Protein AF-A0A9X5CCU2-F1 (afdb_monomer_lite)

Radius of gyration: 16.43 Å; chains: 1; bounding box: 32×34×34 Å

Foldseek 3Di:
DVVVVVLVVVLVVCCVVPVVVCVVPVRRCPDDPDDDDDDDDLPDDPVVVVVVVQPPDPPDHDDDPDDDDDPPDDDDPVVVD

Sequence (81 aa):
KIIQIIKSITAREVLKRCPQVKRKLWGGEFWTDGYYVATVGEHGNEEIIGNYVKNQGKENEYKKLYKKEPEAKQYSIFDYM

pLDDT: mean 76.92, std 13.79, range [49.47, 97.12]

Organism: NCBI:txid2044587

Secondary structure (DSSP, 8-state):
-HHHHHHHHHHHHHHHH-HHHHHHTTTT--S-S-------BTTB-HHHHHHHHHTSSTTS----------------GGGG-

Structure (mmCIF, N/CA/C/O backbone):
data_AF-A0A9X5CCU2-F1
#
_entry.id   AF-A0A9X5CCU2-F1
#
loop_
_atom_site.group_PDB
_atom_site.id
_atom_site.type_symbol
_atom_site.label_atom_id
_atom_site.label_alt_id
_atom_site.label_comp_id
_atom_site.label_asym_id
_atom_site.label_entity_id
_atom_site.label_seq_id
_atom_site.pdbx_PDB_ins_code
_atom_site.Cartn_x
_atom_site.Cartn_y
_atom_site.Cartn_z
_atom_site.occupancy
_atom_site.B_iso_or_equiv
_atom_site.auth_seq_id
_atom_site.auth_comp_id
_atom_site.auth_asym_id
_atom_site.auth_atom_id
_atom_site.pdbx_PDB_model_num
ATOM 1 N N . LYS A 1 1 ? -7.743 -0.423 -12.158 1.00 85.38 1 LYS A N 1
ATOM 2 C CA . LYS A 1 1 ? -8.790 -1.337 -11.625 1.00 85.38 1 LYS A CA 1
ATOM 3 C C . LYS A 1 1 ? -8.213 -2.457 -10.751 1.00 85.38 1 LYS A C 1
ATOM 5 O O . LYS A 1 1 ? -8.626 -2.549 -9.607 1.00 85.38 1 LYS A O 1
ATOM 10 N N . ILE A 1 2 ? -7.238 -3.248 -11.220 1.00 94.56 2 ILE A N 1
ATOM 11 C CA . ILE A 1 2 ? -6.659 -4.377 -10.451 1.00 94.56 2 ILE A CA 1
ATOM 12 C C . ILE A 1 2 ? -6.157 -3.962 -9.058 1.00 94.56 2 ILE A C 1
ATOM 14 O O . ILE A 1 2 ? -6.541 -4.564 -8.063 1.00 94.56 2 ILE A O 1
ATOM 18 N N . ILE A 1 3 ? -5.370 -2.888 -8.967 1.00 94.81 3 ILE A N 1
ATOM 19 C CA . ILE A 1 3 ? -4.776 -2.447 -7.692 1.00 94.81 3 ILE A CA 1
ATOM 20 C C . ILE A 1 3 ? -5.847 -2.059 -6.668 1.00 94.81 3 ILE A C 1
ATOM 22 O O . ILE A 1 3 ? -5.748 -2.421 -5.501 1.00 94.81 3 ILE A O 1
ATOM 26 N N . GLN A 1 4 ? -6.910 -1.389 -7.109 1.00 93.81 4 GLN A N 1
ATOM 27 C CA . GLN A 1 4 ? -8.037 -1.035 -6.247 1.00 93.81 4 GLN A CA 1
ATOM 28 C C . GLN A 1 4 ? -8.745 -2.283 -5.703 1.00 93.81 4 GLN A C 1
ATOM 30 O O . GLN A 1 4 ? -9.083 -2.333 -4.522 1.00 93.81 4 GLN A O 1
ATOM 35 N N . ILE A 1 5 ? -8.927 -3.304 -6.546 1.00 97.12 5 ILE A N 1
ATOM 36 C CA . ILE A 1 5 ? -9.527 -4.584 -6.151 1.00 97.12 5 ILE A CA 1
ATOM 37 C C . ILE A 1 5 ? -8.643 -5.277 -5.110 1.00 97.12 5 ILE A C 1
ATOM 39 O O . ILE A 1 5 ? -9.139 -5.659 -4.052 1.00 97.12 5 ILE A O 1
ATOM 43 N N . ILE A 1 6 ? -7.335 -5.377 -5.368 1.00 96.31 6 ILE A N 1
ATOM 44 C CA . ILE A 1 6 ? -6.377 -6.002 -4.447 1.00 96.31 6 ILE A CA 1
ATOM 45 C C . ILE A 1 6 ? -6.367 -5.262 -3.109 1.00 96.31 6 ILE A C 1
ATOM 47 O O . ILE A 1 6 ? -6.579 -5.888 -2.069 1.00 96.31 6 ILE A O 1
ATOM 51 N N . LYS A 1 7 ? -6.188 -3.934 -3.119 1.00 95.81 7 LYS A N 1
ATOM 52 C CA . LYS A 1 7 ? -6.172 -3.113 -1.900 1.00 95.81 7 LYS A CA 1
ATOM 53 C C . LYS A 1 7 ? -7.479 -3.265 -1.111 1.00 95.81 7 LYS A C 1
ATOM 55 O O . LYS A 1 7 ? -7.433 -3.454 0.100 1.00 95.81 7 LYS A O 1
ATOM 60 N N . SER A 1 8 ? -8.632 -3.274 -1.788 1.00 95.19 8 SER A N 1
ATOM 61 C CA . SER A 1 8 ? -9.948 -3.415 -1.148 1.00 95.19 8 SER A CA 1
ATOM 62 C C . SER A 1 8 ? -10.172 -4.793 -0.519 1.00 95.19 8 SER A C 1
ATOM 64 O O . SER A 1 8 ? -10.602 -4.881 0.632 1.00 95.19 8 SER A O 1
ATOM 66 N N . ILE A 1 9 ? -9.902 -5.876 -1.255 1.00 97.06 9 ILE A N 1
ATOM 67 C CA . ILE A 1 9 ? -10.134 -7.243 -0.766 1.00 97.06 9 ILE A CA 1
ATOM 68 C C . ILE A 1 9 ? -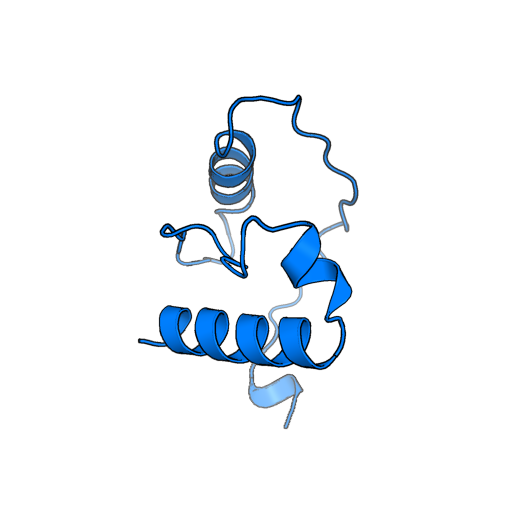9.191 -7.551 0.397 1.00 97.06 9 ILE A C 1
ATOM 70 O O . ILE A 1 9 ? -9.640 -8.038 1.433 1.00 97.06 9 ILE A O 1
ATOM 74 N N . THR A 1 10 ? -7.906 -7.224 0.253 1.00 96.25 10 THR A N 1
ATOM 75 C CA . THR A 1 10 ? -6.904 -7.491 1.296 1.00 96.25 10 THR A CA 1
ATOM 76 C C . THR A 1 10 ? -7.194 -6.710 2.573 1.00 96.25 10 THR A C 1
ATOM 78 O O . THR A 1 10 ? -7.218 -7.313 3.643 1.00 96.25 10 THR A O 1
ATOM 81 N N . ALA A 1 11 ? -7.508 -5.413 2.480 1.00 94.94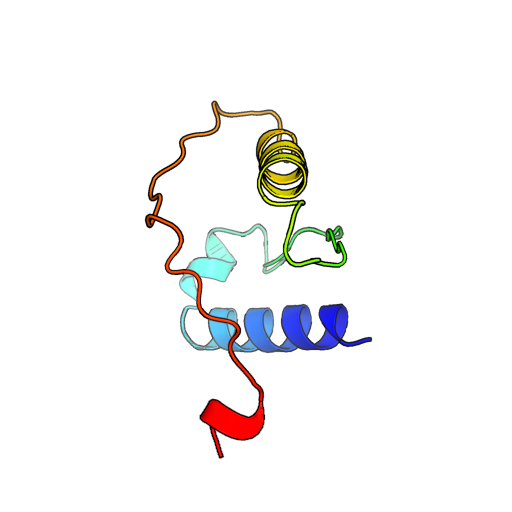 11 ALA A N 1
ATOM 82 C CA . ALA A 1 11 ? -7.873 -4.612 3.646 1.00 94.94 11 ALA A CA 1
ATOM 83 C C . ALA A 1 11 ? -9.093 -5.196 4.372 1.00 94.94 11 ALA A C 1
ATOM 85 O O . ALA A 1 11 ? -9.068 -5.384 5.587 1.00 94.94 11 ALA A O 1
ATOM 86 N N . ARG A 1 12 ? -10.147 -5.550 3.627 1.00 94.50 12 ARG A N 1
ATOM 87 C CA . ARG A 1 12 ? -11.371 -6.132 4.193 1.00 94.50 12 ARG A CA 1
ATOM 88 C C . ARG A 1 12 ? -11.097 -7.446 4.918 1.00 94.50 12 ARG A C 1
ATOM 90 O O . ARG A 1 12 ? -11.571 -7.630 6.037 1.00 94.50 12 ARG A O 1
ATOM 97 N N . GLU A 1 13 ? -10.340 -8.344 4.297 1.00 96.69 13 GLU A N 1
ATOM 98 C CA . GLU A 1 13 ? -10.100 -9.672 4.856 1.00 96.69 13 GLU A CA 1
ATOM 99 C C . GLU A 1 13 ? -9.164 -9.622 6.067 1.00 96.69 13 GLU A C 1
ATOM 101 O O . GLU A 1 13 ? -9.423 -10.282 7.074 1.00 96.69 13 GLU A O 1
ATOM 106 N N . VAL A 1 14 ? -8.125 -8.782 6.022 1.00 95.19 14 VAL A N 1
ATOM 107 C CA . VAL A 1 14 ? -7.212 -8.595 7.157 1.00 95.19 14 VAL A CA 1
ATOM 108 C C . VAL A 1 14 ? -7.932 -7.947 8.332 1.00 95.19 14 VAL A C 1
ATOM 110 O O . VAL A 1 14 ? -7.807 -8.434 9.451 1.00 95.19 14 VAL A O 1
ATOM 113 N N . LEU A 1 15 ? -8.727 -6.898 8.111 1.00 92.88 15 LEU A N 1
ATOM 114 C CA . LEU A 1 15 ? -9.463 -6.247 9.199 1.00 92.88 15 LEU A CA 1
ATOM 115 C C . LEU A 1 15 ? -10.547 -7.156 9.798 1.00 92.88 15 LEU A C 1
ATOM 117 O O . LEU A 1 15 ? -10.839 -7.037 10.987 1.00 92.88 15 LEU A O 1
ATOM 121 N N . LYS A 1 16 ? -11.113 -8.082 9.010 1.00 93.94 16 LYS A N 1
ATOM 122 C CA . LYS A 1 16 ? -12.060 -9.098 9.493 1.00 93.94 16 LYS A CA 1
ATOM 123 C C . LYS A 1 16 ? -11.376 -10.167 10.348 1.00 93.94 16 LYS A C 1
ATOM 125 O O . LYS A 1 16 ? -11.882 -10.497 11.415 1.00 93.94 16 LYS A O 1
ATOM 130 N N . ARG A 1 17 ? -10.250 -10.721 9.883 1.00 96.31 17 ARG A N 1
ATOM 131 C CA . ARG A 1 17 ? -9.523 -11.799 10.584 1.00 96.31 17 ARG A CA 1
ATOM 132 C C . ARG A 1 17 ? -8.685 -11.293 11.756 1.00 96.31 17 ARG A C 1
ATOM 134 O O . ARG A 1 17 ? -8.522 -12.010 12.736 1.00 96.31 17 ARG A O 1
ATOM 141 N N . CYS A 1 18 ? -8.185 -10.063 11.666 1.00 94.19 18 CYS A N 1
ATOM 142 C CA . CYS A 1 18 ? -7.304 -9.442 12.649 1.00 94.19 18 CYS A CA 1
ATOM 143 C C . CYS A 1 18 ? -7.843 -8.067 13.099 1.00 94.19 18 CYS A C 1
ATOM 145 O O . CYS A 1 18 ? -7.235 -7.033 12.793 1.00 94.19 18 CYS A O 1
ATOM 147 N N . PRO A 1 19 ? -8.948 -8.008 13.868 1.00 90.19 19 PRO A N 1
ATOM 148 C CA . PRO A 1 19 ? -9.557 -6.746 14.305 1.00 90.19 19 PRO A CA 1
ATOM 149 C C . PRO A 1 19 ? -8.609 -5.828 15.095 1.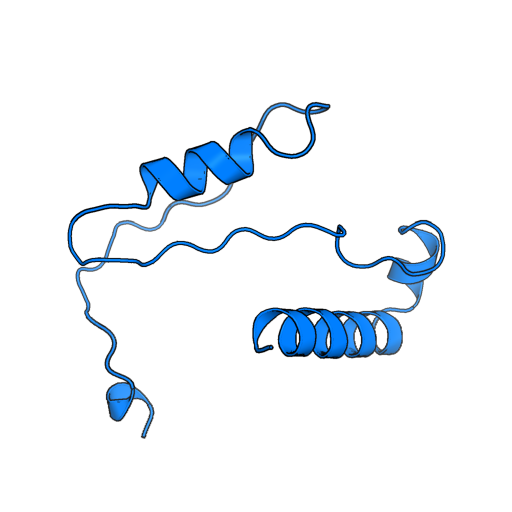00 90.19 19 PRO A C 1
ATOM 151 O O . PRO A 1 19 ? -8.759 -4.605 15.080 1.00 90.19 19 PRO A O 1
ATOM 154 N N . GLN A 1 20 ? -7.588 -6.393 15.751 1.00 91.75 20 GLN A N 1
ATOM 155 C CA . GLN A 1 20 ? -6.545 -5.650 16.461 1.00 91.75 20 GLN A CA 1
ATOM 156 C C . GLN A 1 20 ? -5.743 -4.709 15.551 1.00 91.75 20 GLN A C 1
ATOM 158 O O . GLN A 1 20 ? -5.218 -3.704 16.026 1.00 91.75 20 GLN A O 1
ATOM 163 N N . VAL A 1 21 ? -5.666 -4.998 14.248 1.00 90.62 21 VAL A N 1
ATOM 164 C CA . VAL A 1 21 ? -4.993 -4.142 13.262 1.00 90.62 21 VAL A CA 1
ATOM 165 C C . VAL A 1 21 ? -5.724 -2.809 13.116 1.00 90.62 21 VAL A C 1
ATOM 167 O O . VAL A 1 21 ? -5.078 -1.766 13.081 1.00 90.62 21 VAL A O 1
ATOM 170 N N . LYS A 1 22 ? -7.064 -2.813 13.147 1.00 86.62 22 LYS A N 1
ATOM 171 C CA . LYS A 1 22 ? -7.881 -1.591 13.050 1.00 86.62 22 LYS A CA 1
ATOM 172 C C . LYS A 1 22 ? -7.558 -0.585 14.157 1.00 86.62 22 LYS A C 1
ATOM 174 O O . LYS A 1 22 ? -7.556 0.618 13.919 1.00 86.62 22 LYS A O 1
ATOM 179 N N . ARG A 1 23 ? -7.254 -1.087 15.361 1.00 85.25 23 ARG A N 1
ATOM 180 C CA . ARG A 1 23 ? -6.855 -0.264 16.514 1.00 85.25 23 ARG A CA 1
ATOM 181 C C . ARG A 1 23 ? -5.470 0.356 16.349 1.00 85.25 23 ARG A C 1
ATOM 183 O O . ARG A 1 23 ? -5.233 1.427 16.888 1.00 85.25 23 ARG A O 1
ATOM 190 N N . LYS A 1 24 ? -4.564 -0.326 15.645 1.00 86.25 24 LYS A N 1
ATOM 191 C CA . LYS A 1 24 ? -3.203 0.159 15.381 1.00 86.25 24 LYS A CA 1
ATOM 192 C C . LYS A 1 24 ? -3.144 1.130 14.198 1.00 86.25 24 LYS A C 1
ATOM 194 O O . LYS A 1 24 ? -2.251 1.964 14.162 1.00 86.25 24 LYS A O 1
ATOM 199 N N . LEU A 1 25 ? -4.075 1.020 13.248 1.00 84.31 25 LEU A N 1
ATOM 200 C CA . LEU A 1 25 ? -4.088 1.792 12.002 1.00 84.31 25 LEU A CA 1
ATOM 201 C C . LEU A 1 25 ? -5.230 2.814 11.957 1.00 84.31 25 LEU A C 1
ATOM 203 O O . LEU A 1 25 ? -6.131 2.688 11.132 1.00 84.31 25 LEU A O 1
ATOM 207 N N . TRP A 1 26 ? -5.204 3.794 12.865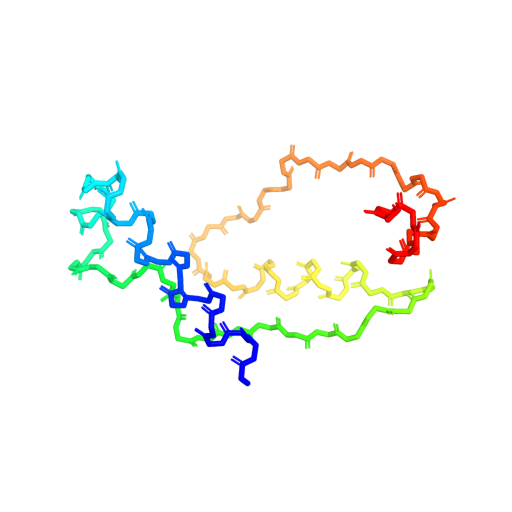 1.00 74.50 26 TRP A N 1
ATOM 208 C CA . TRP A 1 26 ? -5.975 5.053 12.803 1.00 74.50 26 TRP A CA 1
ATOM 209 C C . TRP A 1 26 ? -7.433 4.944 12.298 1.00 74.50 26 TRP A C 1
ATOM 211 O O . TRP A 1 26 ? -7.914 5.810 11.579 1.00 74.50 26 TRP A O 1
ATOM 221 N N . GLY A 1 27 ? -8.162 3.882 12.663 1.00 70.12 27 GLY A N 1
ATOM 222 C CA . GLY A 1 27 ? -9.573 3.717 12.286 1.00 70.12 27 GLY A CA 1
ATOM 223 C C . GLY A 1 27 ? -9.859 2.808 11.084 1.00 70.12 27 GLY A C 1
ATOM 224 O O . GLY A 1 27 ? -11.032 2.569 10.793 1.00 70.12 27 GLY A O 1
ATOM 225 N N . GLY A 1 28 ? -8.848 2.197 10.459 1.00 73.31 28 GLY A N 1
ATOM 226 C CA . GLY A 1 28 ? -9.030 1.154 9.438 1.00 73.31 28 GLY A CA 1
ATOM 227 C C . GLY A 1 28 ? -8.505 1.484 8.041 1.00 73.31 28 GLY A C 1
ATOM 228 O O . GLY A 1 28 ? -8.753 0.707 7.120 1.00 73.31 28 GLY A O 1
ATOM 229 N N . GLU A 1 29 ? -7.761 2.576 7.884 1.00 84.06 29 GLU A N 1
ATOM 230 C CA . GLU A 1 29 ? -6.936 2.828 6.699 1.00 84.06 29 GLU A CA 1
ATOM 231 C C . GLU A 1 29 ? -5.783 1.819 6.666 1.00 84.06 29 GLU A C 1
ATOM 233 O O . GLU A 1 29 ? -4.751 1.979 7.315 1.00 84.06 29 GLU A O 1
ATOM 238 N N . PHE A 1 30 ? -6.004 0.700 5.975 1.00 91.44 30 PHE A N 1
ATOM 239 C CA . PHE A 1 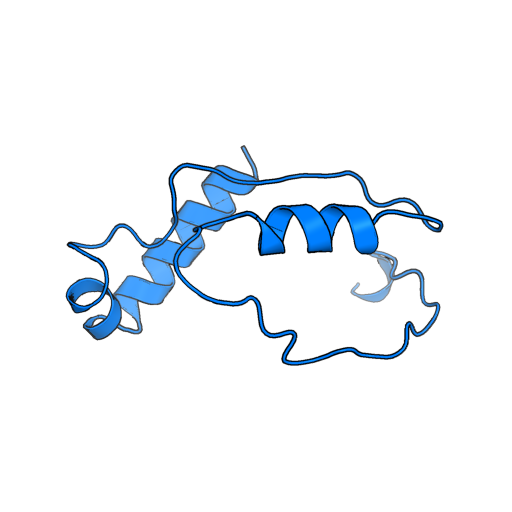30 ? -5.039 -0.399 5.946 1.00 91.44 30 PHE A CA 1
ATOM 240 C C . PHE A 1 30 ? -3.879 -0.152 4.971 1.00 91.44 30 PHE A C 1
ATOM 242 O O . PHE A 1 30 ? -2.760 -0.595 5.214 1.00 91.44 30 PHE A O 1
ATOM 249 N N . TRP A 1 31 ? -4.143 0.554 3.873 1.00 92.69 31 TRP A N 1
ATOM 250 C CA . TRP A 1 31 ? -3.149 0.917 2.867 1.00 92.69 31 TRP A CA 1
ATOM 251 C C . TRP A 1 31 ? -3.046 2.435 2.772 1.00 92.69 31 TRP A C 1
ATOM 253 O O . TRP A 1 31 ? -4.051 3.110 2.947 1.00 92.69 31 TRP A O 1
ATOM 263 N N . THR A 1 32 ? -1.875 2.951 2.402 1.00 89.44 32 THR A N 1
ATOM 264 C CA . THR A 1 32 ? -1.726 4.359 2.003 1.00 89.44 32 THR A CA 1
ATOM 265 C C . THR A 1 32 ? -2.516 4.643 0.725 1.00 89.44 32 THR A C 1
ATOM 267 O O . THR A 1 32 ? -2.782 3.721 -0.048 1.00 89.44 32 THR A O 1
ATOM 270 N N . ASP A 1 33 ? -2.856 5.903 0.445 1.00 88.00 33 ASP A N 1
ATOM 271 C CA . ASP A 1 33 ? -3.590 6.280 -0.777 1.00 88.00 33 ASP A CA 1
ATOM 272 C C . ASP A 1 33 ? -2.852 5.874 -2.061 1.00 88.00 33 ASP A C 1
ATOM 274 O O . ASP A 1 33 ? -3.440 5.357 -3.019 1.00 88.00 33 ASP A O 1
ATOM 278 N N . GLY A 1 34 ? -1.529 6.037 -2.046 1.00 89.38 34 GLY A N 1
ATOM 279 C CA . GLY A 1 34 ? -0.655 5.765 -3.176 1.00 89.38 34 GLY A CA 1
ATOM 280 C C . GLY A 1 34 ? -0.462 4.282 -3.495 1.00 89.38 34 GLY A C 1
ATOM 281 O O . GLY A 1 34 ? -0.843 3.367 -2.760 1.00 89.38 34 GLY A O 1
ATOM 282 N N . TYR A 1 35 ? 0.149 4.045 -4.649 1.00 88.06 35 TYR A N 1
ATOM 283 C CA . TYR A 1 35 ? 0.723 2.766 -5.038 1.00 88.06 35 TYR A CA 1
ATOM 284 C C . TYR A 1 35 ? 1.789 3.004 -6.107 1.00 88.06 35 TYR A C 1
ATOM 286 O O . TYR A 1 35 ? 1.773 4.026 -6.794 1.00 88.06 35 TYR A O 1
ATOM 294 N N . TYR A 1 36 ? 2.683 2.036 -6.270 1.00 84.62 36 TYR A N 1
ATOM 295 C CA . TYR A 1 36 ? 3.648 2.012 -7.360 1.00 84.62 36 TYR A CA 1
ATOM 296 C C . TYR A 1 36 ? 3.453 0.785 -8.214 1.00 84.62 36 TYR A C 1
ATOM 298 O O . TYR A 1 36 ? 3.188 -0.309 -7.717 1.00 84.62 36 TYR A O 1
ATOM 306 N N . VAL A 1 37 ? 3.578 1.000 -9.514 1.00 83.06 37 VAL A N 1
ATOM 307 C CA . VAL A 1 37 ? 3.500 -0.041 -10.517 1.00 83.06 37 VAL A CA 1
ATOM 308 C C . VAL A 1 37 ? 4.585 0.230 -11.543 1.00 83.06 37 VAL A C 1
ATOM 310 O O . VAL A 1 37 ? 4.717 1.343 -12.047 1.00 83.06 37 VAL A O 1
ATOM 313 N N . ALA A 1 38 ? 5.367 -0.798 -11.826 1.00 78.38 38 ALA A N 1
ATOM 314 C CA . ALA A 1 38 ? 6.356 -0.804 -12.884 1.00 78.38 38 ALA A CA 1
ATOM 315 C C . ALA A 1 38 ? 6.197 -2.101 -13.665 1.00 78.38 38 ALA A C 1
ATOM 317 O O . ALA A 1 38 ? 5.826 -3.136 -13.104 1.00 78.38 38 ALA A O 1
ATOM 318 N N . THR A 1 39 ? 6.467 -2.044 -14.962 1.00 79.12 39 THR A N 1
ATOM 319 C CA . THR A 1 39 ? 6.639 -3.252 -15.758 1.00 79.12 39 THR A CA 1
ATOM 320 C C . THR A 1 39 ? 7.946 -3.918 -15.343 1.00 79.12 39 THR A C 1
ATOM 322 O O . THR A 1 39 ? 8.937 -3.250 -15.047 1.00 79.12 39 THR A O 1
ATOM 325 N N . VAL A 1 40 ? 7.951 -5.244 -15.290 1.00 64.69 40 VAL A N 1
ATOM 326 C CA . VAL A 1 40 ? 9.178 -6.019 -15.107 1.00 64.69 40 VAL A CA 1
ATOM 327 C C . VAL A 1 40 ? 9.542 -6.634 -16.451 1.00 64.69 40 VAL A C 1
ATOM 329 O O . VAL A 1 40 ? 8.712 -7.282 -17.085 1.00 64.69 40 VAL A O 1
ATOM 332 N N . GLY A 1 41 ? 10.762 -6.361 -16.906 1.00 60.53 41 GLY A N 1
ATOM 333 C CA . GLY A 1 41 ? 11.409 -7.067 -18.006 1.00 60.53 41 GLY A CA 1
ATOM 334 C C . GLY A 1 41 ? 12.544 -7.921 -17.449 1.00 60.53 41 GLY A C 1
ATOM 335 O O . GLY A 1 41 ? 13.050 -7.637 -16.365 1.00 60.53 41 GLY A O 1
ATOM 336 N N . GLU A 1 42 ? 12.951 -8.948 -18.190 1.00 57.69 42 GLU A N 1
ATOM 337 C CA . GLU A 1 42 ? 13.948 -9.951 -17.776 1.00 57.69 42 GLU A CA 1
ATOM 338 C C . GLU A 1 42 ? 15.271 -9.352 -17.245 1.00 57.69 42 GLU A C 1
ATOM 340 O O . GLU A 1 42 ? 15.928 -9.958 -16.407 1.00 57.69 42 GLU A O 1
ATOM 345 N N . HIS A 1 43 ? 15.627 -8.130 -17.659 1.00 59.00 43 HIS A N 1
ATOM 346 C CA . HIS A 1 43 ? 16.951 -7.543 -17.424 1.00 59.00 43 HIS A CA 1
ATOM 347 C C . HIS A 1 43 ? 16.989 -6.264 -16.577 1.00 59.00 43 HIS A C 1
ATOM 349 O O . HIS A 1 43 ? 18.037 -5.629 -16.478 1.00 59.00 43 HIS A O 1
ATOM 355 N N . GLY A 1 44 ? 15.902 -5.846 -15.932 1.00 61.50 44 GLY A N 1
ATOM 356 C CA . GLY A 1 44 ? 16.010 -4.660 -15.086 1.00 61.50 44 GLY A CA 1
ATOM 357 C C . GLY A 1 44 ? 14.702 -4.258 -14.463 1.00 61.50 44 GLY A C 1
ATOM 358 O O . GLY A 1 44 ? 13.728 -4.074 -15.181 1.00 61.50 44 GLY A O 1
ATOM 359 N N . ASN A 1 45 ? 14.700 -4.160 -13.132 1.00 62.53 45 ASN A N 1
ATOM 360 C CA . ASN A 1 45 ? 13.959 -3.155 -12.356 1.00 62.53 45 ASN A CA 1
ATOM 361 C C . ASN A 1 45 ? 14.006 -3.417 -10.838 1.00 62.53 45 ASN A C 1
ATOM 363 O O . ASN A 1 45 ? 13.411 -2.642 -10.092 1.00 62.53 45 ASN A O 1
ATOM 367 N N . GLU A 1 46 ? 14.728 -4.437 -10.336 1.00 66.50 46 GLU A N 1
ATOM 368 C CA . GLU A 1 46 ? 14.853 -4.659 -8.878 1.00 66.50 46 GLU A CA 1
ATOM 369 C C . GLU A 1 46 ? 15.410 -3.415 -8.167 1.00 66.50 46 GLU A C 1
ATOM 371 O O . GLU A 1 46 ? 14.881 -2.997 -7.137 1.00 66.50 46 GLU A O 1
ATOM 376 N N . GLU A 1 47 ? 16.439 -2.785 -8.736 1.00 69.56 47 GLU A N 1
ATOM 377 C CA . GLU A 1 47 ? 17.049 -1.587 -8.156 1.00 69.56 47 GLU A CA 1
ATOM 378 C C . GLU A 1 47 ? 16.077 -0.398 -8.126 1.00 69.56 47 GLU A C 1
ATOM 380 O O . GLU A 1 47 ? 15.968 0.292 -7.111 1.00 69.56 47 GLU A O 1
ATOM 385 N N . ILE A 1 48 ? 15.303 -0.203 -9.199 1.00 71.94 48 ILE A N 1
ATOM 386 C CA . ILE A 1 48 ? 14.321 0.884 -9.311 1.00 71.94 48 ILE A CA 1
ATOM 387 C C . ILE A 1 48 ? 13.174 0.687 -8.311 1.00 71.94 48 ILE A C 1
ATOM 389 O O . ILE A 1 48 ? 12.830 1.615 -7.574 1.00 71.94 48 ILE A O 1
ATOM 393 N N . ILE A 1 49 ? 12.624 -0.530 -8.224 1.00 71.06 49 ILE A N 1
ATOM 394 C CA . ILE A 1 49 ? 11.574 -0.884 -7.256 1.00 71.06 49 ILE A CA 1
ATOM 395 C C . ILE A 1 49 ? 12.101 -0.714 -5.825 1.00 71.06 49 ILE A C 1
ATOM 397 O O . ILE A 1 49 ? 11.431 -0.120 -4.979 1.00 71.06 49 ILE A O 1
ATOM 401 N N . GLY A 1 50 ? 13.324 -1.179 -5.559 1.00 71.69 50 GLY A N 1
ATOM 402 C CA . GLY A 1 50 ? 13.975 -1.032 -4.261 1.00 71.69 50 GLY A CA 1
ATOM 403 C C . GLY A 1 50 ? 14.143 0.431 -3.852 1.00 71.69 50 GLY A C 1
ATOM 404 O O . GLY A 1 50 ? 13.859 0.783 -2.707 1.00 71.69 50 GLY A O 1
ATOM 405 N N . ASN A 1 51 ? 14.549 1.296 -4.782 1.00 75.50 51 ASN A N 1
ATOM 406 C CA . ASN A 1 51 ? 14.704 2.727 -4.530 1.00 75.50 51 ASN A CA 1
ATOM 407 C C . ASN A 1 51 ? 13.361 3.431 -4.293 1.00 75.50 51 ASN A C 1
ATOM 409 O O . ASN A 1 51 ? 13.286 4.298 -3.424 1.00 75.50 51 ASN A O 1
ATOM 413 N N . TYR A 1 52 ? 12.287 3.046 -4.990 1.00 71.06 52 TYR A N 1
ATOM 414 C CA . TYR A 1 52 ? 10.952 3.582 -4.709 1.00 71.06 52 TYR A CA 1
ATOM 415 C C . TYR A 1 52 ? 10.500 3.259 -3.278 1.00 71.06 52 TYR A C 1
ATOM 417 O O . TYR A 1 52 ? 10.104 4.161 -2.540 1.00 71.06 52 TYR A O 1
ATOM 425 N N . VAL A 1 53 ? 10.608 1.989 -2.866 1.00 73.94 53 VAL A N 1
ATOM 426 C CA . VAL A 1 53 ? 10.185 1.539 -1.528 1.00 73.94 53 VAL A CA 1
ATOM 427 C C . VAL A 1 53 ? 11.016 2.206 -0.433 1.00 73.94 53 VAL A C 1
ATOM 429 O O . VAL A 1 53 ? 10.452 2.678 0.549 1.00 73.94 53 VAL A O 1
ATOM 432 N N . LYS A 1 54 ? 12.339 2.308 -0.617 1.00 74.88 54 LYS A N 1
ATOM 433 C CA . LYS A 1 54 ? 13.246 3.005 0.313 1.00 74.88 54 LYS A CA 1
ATOM 434 C C . LYS A 1 54 ? 12.841 4.450 0.585 1.00 74.88 54 LYS A C 1
ATOM 436 O O . LYS A 1 54 ? 13.028 4.938 1.692 1.00 74.88 54 LYS A O 1
ATOM 441 N N . ASN A 1 55 ? 12.335 5.137 -0.433 1.00 74.69 55 ASN A N 1
ATOM 442 C CA . ASN A 1 55 ? 12.023 6.558 -0.358 1.00 74.69 55 ASN A CA 1
ATOM 443 C C . ASN A 1 55 ? 10.592 6.841 0.131 1.00 74.69 55 ASN A C 1
ATOM 445 O O . ASN A 1 55 ? 10.237 8.008 0.309 1.00 74.69 55 ASN A O 1
ATOM 449 N N . GLN A 1 56 ? 9.770 5.810 0.361 1.00 74.75 56 GLN A N 1
ATOM 450 C CA . GLN A 1 56 ? 8.445 5.973 0.956 1.00 74.75 56 GLN A CA 1
ATOM 451 C C . GLN A 1 56 ? 8.530 6.067 2.485 1.00 74.75 56 GLN A C 1
ATOM 453 O O . GLN A 1 56 ? 9.114 5.204 3.129 1.00 74.75 56 GLN A O 1
ATOM 458 N N . GLY A 1 57 ? 7.890 7.090 3.066 1.00 64.75 57 GLY A N 1
ATOM 459 C CA . GLY A 1 57 ? 7.742 7.221 4.521 1.00 64.75 57 GLY A CA 1
ATOM 460 C C . GLY A 1 57 ? 9.045 7.575 5.239 1.00 64.75 57 GLY A C 1
ATOM 461 O O . GLY A 1 57 ? 9.518 6.800 6.066 1.00 64.75 57 GLY A O 1
ATOM 462 N N . LYS A 1 58 ? 9.620 8.744 4.912 1.00 63.16 58 LYS A N 1
ATOM 463 C CA . LYS A 1 58 ? 10.846 9.305 5.513 1.00 63.16 58 LYS A CA 1
ATOM 464 C C . LYS A 1 58 ? 10.707 9.547 7.025 1.00 63.16 58 LYS A C 1
ATOM 466 O O . LYS A 1 58 ? 10.606 10.687 7.455 1.00 63.16 58 LYS A O 1
ATOM 471 N N . GLU A 1 59 ? 10.742 8.485 7.819 1.00 60.44 59 GLU A N 1
ATOM 472 C CA . GLU A 1 59 ? 10.889 8.567 9.277 1.00 60.44 59 GLU A CA 1
ATOM 473 C C . GLU A 1 59 ? 11.822 7.488 9.851 1.00 60.44 59 GLU A C 1
ATOM 475 O O . GLU A 1 59 ? 12.313 7.667 10.958 1.00 60.44 59 GLU A O 1
ATOM 480 N N . ASN A 1 60 ? 12.150 6.410 9.118 1.00 60.12 60 ASN A N 1
ATOM 481 C CA . ASN A 1 60 ? 13.069 5.368 9.599 1.00 60.12 60 ASN A CA 1
ATOM 482 C C . ASN A 1 60 ? 14.007 4.832 8.506 1.00 60.12 60 ASN A C 1
ATOM 484 O O . ASN A 1 60 ? 13.665 4.792 7.325 1.00 60.12 60 ASN A O 1
ATOM 488 N N . GLU A 1 61 ? 15.196 4.398 8.925 1.00 64.88 61 GLU A N 1
ATOM 489 C CA . GLU A 1 61 ? 16.233 3.817 8.071 1.00 64.88 61 GLU A CA 1
ATOM 490 C C . GLU A 1 61 ? 15.737 2.501 7.434 1.00 64.88 61 GLU A C 1
ATOM 492 O O . GLU A 1 61 ? 15.360 1.552 8.126 1.00 64.88 61 GLU A O 1
ATOM 497 N N . TYR A 1 62 ? 15.694 2.433 6.099 1.00 67.81 62 TYR A N 1
ATOM 498 C CA . TYR A 1 62 ? 15.234 1.239 5.385 1.00 67.81 62 TYR A CA 1
ATOM 499 C C . TYR A 1 62 ? 16.157 0.040 5.658 1.00 67.81 62 TYR A C 1
ATOM 501 O O . TYR A 1 62 ? 17.330 0.048 5.280 1.00 67.81 62 TYR A O 1
ATOM 509 N N . LYS A 1 63 ? 15.612 -1.042 6.232 1.00 68.88 63 LYS A N 1
ATOM 510 C CA . LYS A 1 63 ? 16.346 -2.288 6.504 1.00 68.88 63 LYS A CA 1
ATOM 511 C C . LYS A 1 63 ? 15.868 -3.419 5.590 1.00 68.88 63 LYS A C 1
ATOM 513 O O . LYS A 1 63 ? 14.747 -3.904 5.725 1.00 68.88 63 LYS A O 1
ATOM 518 N N . LYS A 1 64 ? 16.727 -3.883 4.671 1.00 68.31 64 LYS A N 1
ATOM 519 C CA . LYS A 1 64 ? 16.441 -5.061 3.825 1.00 68.31 64 LYS A CA 1
ATOM 520 C C . LYS A 1 64 ? 16.530 -6.325 4.692 1.00 68.31 64 LYS A C 1
ATOM 522 O O . LYS A 1 64 ? 17.615 -6.685 5.130 1.00 68.31 64 LYS A O 1
ATOM 527 N N . LEU A 1 65 ? 15.396 -6.977 4.959 1.00 75.69 65 LEU A N 1
ATOM 528 C CA . LEU A 1 65 ? 15.324 -8.147 5.853 1.00 75.69 65 LEU A CA 1
ATOM 529 C C . LEU A 1 65 ? 15.627 -9.481 5.154 1.00 75.69 65 LEU A C 1
ATOM 531 O O . LEU A 1 65 ? 16.008 -10.444 5.810 1.00 75.69 65 LEU A O 1
ATOM 535 N N . TYR A 1 66 ? 15.452 -9.548 3.833 1.00 71.94 66 TYR A N 1
ATOM 536 C CA . TYR A 1 66 ? 15.614 -10.775 3.058 1.00 71.94 66 TYR A CA 1
ATOM 537 C C . TYR A 1 66 ? 16.086 -10.461 1.633 1.00 71.94 66 TYR A C 1
ATOM 539 O O . TYR A 1 66 ? 15.621 -9.503 1.007 1.00 71.94 66 TYR A O 1
ATOM 547 N N . LYS A 1 67 ? 17.008 -11.275 1.114 1.00 63.59 67 LYS A N 1
ATOM 548 C CA . LYS A 1 67 ? 17.388 -11.315 -0.302 1.00 63.59 67 LYS A CA 1
ATOM 549 C C . LYS A 1 67 ? 17.564 -12.781 -0.684 1.00 63.59 67 LYS A C 1
ATOM 551 O O . LYS A 1 67 ? 18.462 -13.436 -0.168 1.00 63.59 67 LYS A O 1
ATOM 556 N N . LYS A 1 68 ? 16.703 -13.284 -1.564 1.00 64.06 68 LYS A N 1
ATOM 557 C CA . LYS A 1 68 ? 16.932 -14.566 -2.233 1.00 64.06 68 LYS A CA 1
ATOM 558 C C . LYS A 1 68 ? 17.889 -14.315 -3.396 1.00 64.06 68 LYS A C 1
ATOM 560 O O . LYS A 1 68 ? 17.767 -13.280 -4.053 1.00 64.06 68 LYS A O 1
ATOM 565 N N . GLU A 1 69 ? 18.836 -15.214 -3.637 1.00 69.56 69 GLU A N 1
ATOM 566 C CA . GLU A 1 69 ? 19.545 -15.209 -4.917 1.00 69.56 69 GLU A CA 1
ATOM 567 C C . GLU A 1 69 ? 18.521 -15.428 -6.037 1.00 69.56 69 GLU A C 1
ATOM 569 O O . GLU A 1 69 ? 17.587 -16.220 -5.854 1.00 69.56 69 GLU A O 1
ATOM 574 N N . PRO A 1 70 ? 18.622 -14.690 -7.155 1.00 58.56 70 PRO A N 1
ATOM 575 C CA . PRO A 1 70 ? 17.707 -14.888 -8.260 1.00 58.56 70 PRO A CA 1
ATOM 576 C C . PRO A 1 70 ? 17.930 -16.295 -8.823 1.00 58.56 70 PRO A C 1
ATOM 578 O O . PRO A 1 70 ? 18.920 -16.554 -9.500 1.00 58.56 70 PRO A O 1
ATOM 581 N N . GLU A 1 71 ? 17.001 -17.214 -8.558 1.00 59.31 71 GLU A N 1
ATOM 582 C CA . GLU A 1 71 ? 16.824 -18.353 -9.451 1.00 59.31 71 GLU A CA 1
ATOM 583 C C . GLU A 1 71 ? 16.281 -17.784 -10.759 1.00 59.31 71 GLU A C 1
ATOM 585 O O . GLU A 1 71 ? 15.171 -17.246 -10.789 1.00 59.31 71 GLU A O 1
ATOM 590 N N . ALA A 1 72 ? 17.070 -17.872 -11.828 1.00 49.47 72 ALA A N 1
ATOM 591 C CA . ALA A 1 72 ? 16.629 -17.549 -13.175 1.00 49.47 72 ALA A CA 1
ATOM 592 C C . ALA A 1 72 ? 15.546 -18.554 -13.598 1.00 49.47 72 ALA A C 1
ATOM 594 O O . ALA A 1 72 ? 15.826 -19.586 -14.203 1.00 49.47 72 ALA A O 1
ATOM 595 N N . LYS A 1 73 ? 14.300 -18.288 -13.206 1.00 61.62 73 LYS A N 1
ATOM 596 C CA . LYS A 1 73 ? 13.123 -19.037 -13.636 1.00 61.62 73 LYS A CA 1
ATOM 597 C C . LYS A 1 73 ? 12.058 -18.054 -14.079 1.00 61.62 73 LYS A C 1
ATOM 599 O O . LYS A 1 73 ? 11.514 -17.291 -13.281 1.00 61.62 73 LYS A O 1
ATOM 604 N N . GLN A 1 74 ? 11.777 -18.085 -15.374 1.00 55.88 74 GLN A N 1
ATOM 605 C CA . GLN A 1 74 ? 10.596 -17.464 -15.940 1.00 55.88 74 GLN A CA 1
ATOM 606 C C . GLN A 1 74 ? 9.395 -18.327 -15.551 1.00 55.88 74 GLN A C 1
ATOM 608 O O . GLN A 1 74 ? 9.211 -19.407 -16.100 1.00 55.88 74 GLN A O 1
ATOM 613 N N . TYR A 1 75 ? 8.604 -17.859 -14.589 1.00 58.03 75 TYR A N 1
ATOM 614 C CA . TYR A 1 75 ? 7.352 -18.517 -14.232 1.00 58.03 75 TYR A CA 1
ATOM 615 C C . TYR A 1 75 ? 6.282 -18.149 -15.261 1.00 58.03 75 TYR A C 1
ATOM 617 O O . TYR A 1 75 ? 5.927 -16.979 -15.432 1.00 58.03 75 TYR A O 1
ATOM 625 N N . SER A 1 76 ? 5.798 -19.158 -15.967 1.00 66.44 76 SER A N 1
ATOM 626 C CA . SER A 1 76 ? 4.675 -19.097 -16.886 1.00 66.44 76 SER A CA 1
ATOM 627 C C . SER A 1 76 ? 3.367 -19.272 -16.120 1.00 66.44 76 SER A C 1
ATOM 629 O O . SER A 1 76 ? 3.289 -20.029 -15.155 1.00 66.44 76 SER A O 1
ATOM 631 N N . ILE A 1 77 ? 2.289 -18.631 -16.577 1.00 52.16 77 ILE A N 1
ATOM 632 C CA . ILE A 1 77 ? 0.951 -18.896 -16.020 1.00 52.16 77 ILE A CA 1
ATOM 633 C C . ILE A 1 77 ? 0.517 -20.357 -16.230 1.00 52.16 77 ILE A C 1
ATOM 635 O O . ILE A 1 77 ? -0.326 -20.864 -15.496 1.00 52.16 77 ILE A O 1
ATOM 639 N N . PHE A 1 78 ? 1.134 -21.037 -17.200 1.00 68.06 78 PHE A N 1
ATOM 640 C CA . PHE A 1 78 ? 0.950 -22.460 -17.466 1.00 68.06 78 PHE A CA 1
ATOM 641 C C . PHE A 1 78 ? 1.665 -23.370 -16.461 1.00 68.06 78 PHE A C 1
ATOM 643 O O . PHE A 1 78 ? 1.328 -24.541 -16.393 1.00 68.06 78 PHE A O 1
ATOM 650 N N . ASP A 1 79 ? 2.589 -22.858 -15.645 1.00 66.94 79 ASP A N 1
ATOM 651 C CA . ASP A 1 79 ? 3.273 -23.672 -14.626 1.00 66.94 79 ASP A CA 1
ATOM 652 C C . ASP A 1 79 ? 2.367 -23.977 -13.414 1.00 66.94 79 ASP A C 1
ATOM 654 O O . ASP A 1 79 ? 2.735 -24.752 -12.531 1.00 66.94 79 ASP A O 1
ATOM 658 N N . TYR A 1 80 ? 1.188 -23.347 -13.358 1.00 69.50 80 TYR A N 1
ATOM 659 C CA . TYR A 1 80 ? 0.208 -23.443 -12.273 1.00 69.50 80 TYR A CA 1
ATOM 660 C C . TYR A 1 80 ? -1.170 -23.955 -12.736 1.00 69.50 80 TYR A C 1
ATOM 662 O O . TYR A 1 80 ? -2.134 -23.865 -11.970 1.00 69.50 80 TYR A O 1
ATOM 670 N N . MET A 1 81 ? -1.274 -24.460 -13.970 1.00 53.97 81 MET A N 1
ATOM 671 C CA . MET A 1 81 ? -2.444 -25.174 -14.503 1.00 53.97 81 MET A CA 1
ATOM 672 C C . MET A 1 81 ? -2.086 -26.635 -14.748 1.00 53.97 81 MET A C 1
ATOM 674 O O . MET A 1 81 ? -2.949 -27.487 -14.448 1.00 53.97 81 MET A O 1
#

InterPro domains:
  IPR002686 Transposase IS200-like [PF01797] (1-56)
  IPR036515 Transposase IS200-like superfamily [G3DSA:3.30.70.12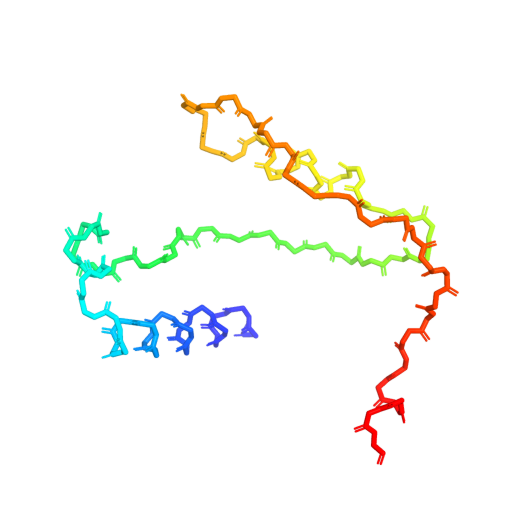90] (1-60)
  IPR036515 Transposase IS200-like superfamily [SSF143422] (1-57)